Protein AF-A0A845RH57-F1 (afdb_monomer)

Mean predicted aligned error: 3.45 Å

Radius of gyration: 11.72 Å; Cα contacts (8 Å, |Δi|>4): 83; chains: 1; bounding box: 30×22×31 Å

Secondary structure (DSSP, 8-state):
--HHHHHHHHHHHTT-EEEEEEEEEETTTEEEEEEEESSSS-EEEE-GGGTHHHHHHHHHHHTTTT---

pLDDT: mean 92.42, std 8.48, range [52.62, 97.69]

Sequence (69 aa):
MYPYHNQIKRRIRAGELCGYDFVSDYPRIGEALVLYFTTSPPVRPIRPHRYAEYAALLAAWEQGAFRRS

Foldseek 3Di:
DDVVVVVVLVQLQQQQWPDWDWAQCDPPQGTWIWTAGPDPPGIDTDHPVCVVVCVVSVVCVVVVVRHDD

Organism: NCBI:txid169435

Solvent-accessible surface area (backbone atoms only — not comparable to full-atom values): 4142 Å² total; per-residue (Å²): 137,60,70,67,61,55,51,51,58,47,40,43,66,70,37,36,54,75,50,70,47,83,44,70,76,40,91,101,69,32,52,25,43,35,36,35,35,80,50,90,76,37,71,46,77,38,52,71,98,51,45,79,79,41,50,67,59,51,55,40,46,76,73,46,76,28,66,81,129

Structure (mmCIF, N/CA/C/O backbone):
data_AF-A0A845RH57-F1
#
_entry.id   AF-A0A845RH57-F1
#
loop_
_atom_site.group_PDB
_atom_site.id
_atom_site.type_symbol
_atom_site.label_atom_id
_atom_site.label_alt_id
_atom_site.label_comp_id
_atom_site.label_asym_id
_atom_site.label_entity_id
_atom_site.label_seq_id
_atom_site.pdbx_PDB_ins_code
_atom_site.Cartn_x
_atom_site.Cartn_y
_atom_site.Cartn_z
_atom_site.occupancy
_atom_site.B_iso_or_equiv
_atom_site.auth_seq_id
_atom_site.auth_comp_id
_atom_site.auth_asym_id
_atom_site.auth_atom_id
_atom_site.pdbx_PDB_model_num
ATOM 1 N N . MET A 1 1 ? 14.567 10.554 2.410 1.00 52.62 1 MET A N 1
ATOM 2 C CA . MET A 1 1 ? 13.122 10.797 2.631 1.00 52.62 1 MET A CA 1
ATOM 3 C C . MET A 1 1 ? 12.439 10.804 1.268 1.00 52.62 1 MET A C 1
ATOM 5 O O . MET A 1 1 ? 12.826 11.616 0.444 1.00 52.62 1 MET A O 1
ATOM 9 N N . TYR A 1 2 ? 11.522 9.870 0.984 1.00 66.38 2 TYR A N 1
ATOM 10 C CA . TYR A 1 2 ? 10.788 9.816 -0.293 1.00 66.38 2 TYR A CA 1
ATOM 11 C C . TYR A 1 2 ? 9.358 10.334 -0.049 1.00 66.38 2 TYR A C 1
ATOM 13 O O . TYR A 1 2 ? 8.552 9.602 0.537 1.00 66.38 2 TYR A O 1
ATOM 21 N N . PRO A 1 3 ? 9.025 11.581 -0.444 1.00 83.69 3 PRO A N 1
ATOM 22 C CA . PRO A 1 3 ? 7.729 12.203 -0.145 1.00 83.69 3 PRO A CA 1
ATOM 23 C C . PRO A 1 3 ? 6.527 11.351 -0.577 1.00 83.69 3 PRO A C 1
ATOM 25 O O . PRO A 1 3 ? 5.523 11.284 0.130 1.00 83.69 3 PRO A O 1
ATOM 28 N N . TYR A 1 4 ? 6.677 10.618 -1.684 1.00 88.81 4 TYR A N 1
ATOM 29 C CA . TYR A 1 4 ? 5.669 9.707 -2.225 1.00 88.81 4 TYR A CA 1
ATOM 30 C C . TYR A 1 4 ? 5.262 8.597 -1.241 1.00 88.81 4 TYR A C 1
ATOM 32 O O . TYR A 1 4 ? 4.082 8.449 -0.921 1.00 88.81 4 TYR A O 1
ATOM 40 N N . HIS A 1 5 ? 6.227 7.842 -0.705 1.00 92.62 5 HIS A N 1
ATOM 41 C CA . HIS A 1 5 ? 5.931 6.725 0.198 1.00 92.62 5 HIS A CA 1
ATOM 42 C C . HIS A 1 5 ? 5.362 7.213 1.532 1.00 92.62 5 HIS A C 1
ATOM 44 O O . HIS A 1 5 ? 4.434 6.604 2.063 1.00 92.62 5 HIS A O 1
ATOM 50 N N . ASN A 1 6 ? 5.846 8.349 2.038 1.00 93.19 6 ASN A N 1
ATOM 51 C CA . ASN A 1 6 ? 5.306 8.955 3.255 1.00 93.19 6 ASN A CA 1
ATOM 52 C C . ASN A 1 6 ? 3.831 9.341 3.084 1.00 93.19 6 ASN A C 1
ATOM 54 O O . ASN A 1 6 ? 3.020 9.059 3.967 1.00 93.19 6 ASN A O 1
ATOM 58 N N . GLN A 1 7 ? 3.463 9.921 1.937 1.00 93.75 7 GLN A N 1
ATOM 59 C CA . GLN A 1 7 ? 2.071 10.260 1.642 1.00 93.75 7 GLN A CA 1
ATOM 60 C C . GLN A 1 7 ? 1.182 9.012 1.604 1.00 93.75 7 GLN A C 1
ATOM 62 O O . GLN A 1 7 ? 0.124 9.005 2.224 1.00 93.75 7 GLN A O 1
ATOM 67 N N . ILE A 1 8 ? 1.615 7.937 0.941 1.00 95.62 8 ILE A N 1
ATOM 68 C CA . ILE A 1 8 ? 0.850 6.680 0.875 1.00 95.62 8 ILE A CA 1
ATOM 69 C C . ILE A 1 8 ? 0.661 6.086 2.273 1.00 95.62 8 ILE A C 1
ATOM 71 O O . ILE A 1 8 ? -0.461 5.780 2.668 1.00 95.62 8 ILE A O 1
ATOM 75 N N . LYS A 1 9 ? 1.739 5.983 3.057 1.00 95.31 9 LYS A N 1
ATOM 76 C CA . LYS A 1 9 ? 1.687 5.463 4.430 1.00 95.31 9 LYS A CA 1
ATOM 77 C C . LYS A 1 9 ? 0.784 6.307 5.340 1.00 95.31 9 LYS A C 1
ATOM 79 O O . LYS A 1 9 ? 0.185 5.763 6.266 1.00 95.31 9 LYS A O 1
ATOM 84 N N . ARG A 1 10 ? 0.684 7.619 5.099 1.00 95.12 10 ARG A N 1
ATOM 85 C CA . ARG A 1 10 ? -0.265 8.505 5.790 1.00 95.12 10 ARG A CA 1
ATOM 86 C C . ARG A 1 10 ? -1.709 8.192 5.399 1.00 95.12 10 ARG A C 1
ATOM 88 O O . ARG A 1 10 ? -2.536 8.052 6.287 1.00 95.12 10 ARG A O 1
ATOM 95 N N . ARG A 1 11 ? -1.994 8.035 4.10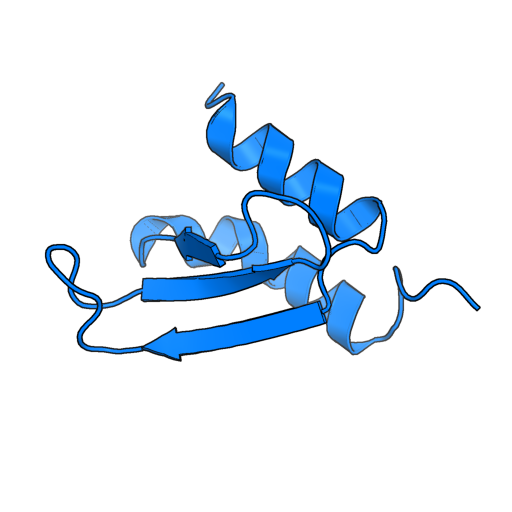3 1.00 95.56 11 ARG A N 1
ATOM 96 C CA . ARG A 1 11 ? -3.341 7.711 3.593 1.00 95.56 11 ARG A CA 1
ATOM 97 C C . ARG A 1 11 ? -3.863 6.380 4.136 1.00 95.56 11 ARG A C 1
ATOM 99 O O . ARG A 1 11 ? -5.013 6.305 4.546 1.00 95.56 11 ARG A O 1
ATOM 106 N N . ILE A 1 12 ? -3.003 5.358 4.225 1.00 95.56 12 ILE A N 1
ATOM 107 C CA . ILE A 1 12 ? -3.362 4.068 4.845 1.00 95.56 12 ILE A CA 1
ATOM 108 C C . ILE A 1 1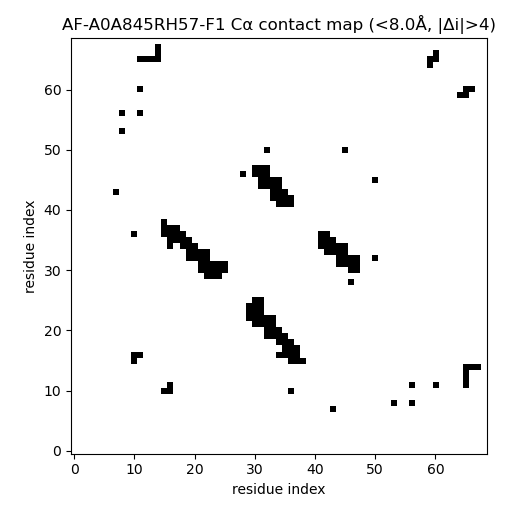2 ? -3.810 4.279 6.296 1.00 95.56 12 ILE A C 1
ATOM 110 O O . ILE A 1 12 ? -4.892 3.848 6.675 1.00 95.56 12 ILE A O 1
ATOM 114 N N . ARG A 1 13 ? -3.012 5.007 7.088 1.00 95.00 13 ARG A N 1
ATOM 115 C CA . ARG A 1 13 ? -3.337 5.307 8.493 1.00 95.00 13 ARG A CA 1
ATOM 116 C C . ARG A 1 13 ? -4.567 6.198 8.6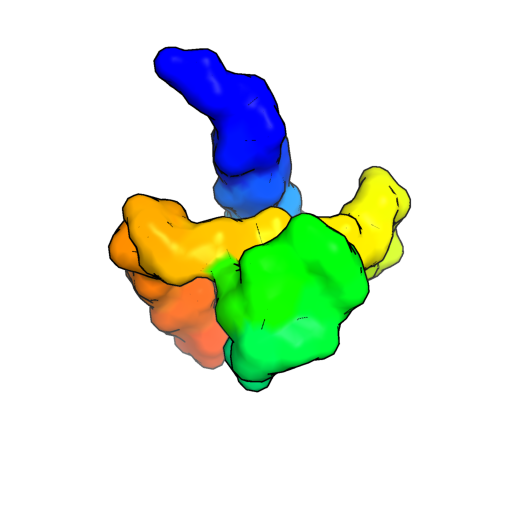59 1.00 95.00 13 ARG A C 1
ATOM 118 O O . ARG A 1 13 ? -5.222 6.129 9.688 1.00 95.00 13 ARG A O 1
ATOM 125 N N . ALA A 1 14 ? -4.874 7.028 7.666 1.00 95.06 14 ALA A N 1
ATOM 126 C CA . ALA A 1 14 ? -6.074 7.860 7.645 1.00 95.06 14 ALA A CA 1
ATOM 127 C C . ALA A 1 14 ? -7.359 7.066 7.326 1.00 95.06 14 ALA A C 1
ATOM 129 O O . ALA A 1 14 ? -8.446 7.648 7.332 1.00 95.06 14 ALA A O 1
ATOM 130 N N . GLY A 1 15 ? -7.241 5.760 7.053 1.00 95.25 15 GLY A N 1
ATOM 131 C CA . GLY A 1 15 ? -8.361 4.893 6.690 1.00 95.25 15 GLY A CA 1
ATOM 132 C C . GLY A 1 15 ? -8.806 5.049 5.237 1.00 95.25 15 GLY A C 1
ATOM 133 O O . GLY A 1 15 ? -9.908 4.646 4.888 1.00 95.25 15 GLY A O 1
ATOM 134 N N . GLU A 1 16 ? -7.975 5.648 4.378 1.00 96.44 16 GLU A N 1
ATOM 135 C CA . GLU A 1 16 ? -8.312 5.839 2.962 1.00 96.44 16 GLU A CA 1
ATOM 136 C C . GLU A 1 16 ? -8.062 4.581 2.119 1.00 96.44 16 GLU A C 1
ATOM 138 O O . GLU A 1 16 ? -8.506 4.527 0.974 1.00 96.44 16 GLU A O 1
ATOM 143 N N . LEU A 1 17 ? -7.309 3.601 2.637 1.00 96.88 17 LEU A N 1
ATOM 144 C CA . LEU A 1 17 ? -7.030 2.344 1.940 1.00 96.88 17 LEU A CA 1
ATOM 145 C C . LEU A 1 17 ? -8.286 1.466 1.948 1.00 96.88 17 LEU A C 1
ATOM 147 O O . LEU A 1 17 ? -8.780 1.115 3.021 1.00 96.88 17 LEU A O 1
ATOM 151 N N . CYS A 1 18 ? -8.770 1.096 0.763 1.00 95.81 18 CYS A N 1
ATOM 152 C CA . CYS A 1 18 ? -9.923 0.208 0.599 1.00 95.81 18 CYS A CA 1
ATOM 153 C C . CYS A 1 18 ? -9.543 -1.222 0.188 1.00 95.81 18 CYS A C 1
ATOM 155 O O . CYS A 1 18 ? -10.347 -2.127 0.386 1.00 95.81 18 CYS A O 1
ATOM 157 N N . GLY A 1 19 ? -8.333 -1.440 -0.329 1.00 96.69 19 GLY A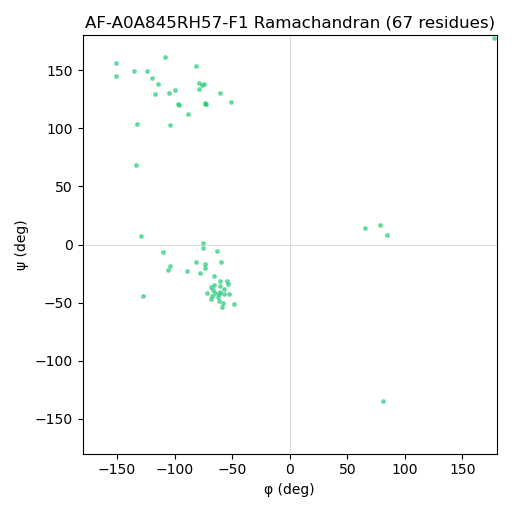 N 1
ATOM 158 C CA . GLY A 1 19 ? -7.831 -2.771 -0.666 1.00 96.69 19 GLY A CA 1
ATOM 159 C C . GLY A 1 19 ? -6.448 -2.729 -1.304 1.00 96.69 19 GLY A C 1
ATOM 160 O O . GLY A 1 19 ? -5.888 -1.652 -1.542 1.00 96.69 19 GLY A O 1
ATOM 161 N N . TYR A 1 20 ? -5.897 -3.902 -1.598 1.00 97.69 20 TYR A N 1
ATOM 162 C CA . TYR A 1 20 ? -4.662 -4.041 -2.358 1.00 97.69 20 TYR A CA 1
ATOM 163 C C . TYR A 1 20 ? -4.630 -5.360 -3.131 1.00 97.69 20 TYR A C 1
ATOM 165 O O . TYR A 1 20 ? -5.255 -6.324 -2.708 1.00 97.69 20 TYR A O 1
ATOM 173 N N . ASP A 1 21 ? -3.843 -5.402 -4.205 1.00 97.12 21 ASP A N 1
ATOM 174 C CA . ASP A 1 21 ? -3.592 -6.606 -5.001 1.00 97.12 21 ASP A CA 1
ATOM 175 C C . ASP A 1 21 ? -2.103 -6.753 -5.322 1.00 97.12 21 ASP A C 1
ATOM 177 O O . ASP A 1 21 ? -1.386 -5.765 -5.498 1.00 97.12 21 ASP A O 1
ATOM 181 N N . PHE A 1 22 ? -1.639 -7.995 -5.445 1.00 96.44 22 PHE A N 1
ATOM 182 C CA . PHE A 1 22 ? -0.342 -8.302 -6.045 1.00 96.44 22 PHE A CA 1
ATOM 183 C C . PHE A 1 22 ? -0.553 -8.681 -7.506 1.00 96.44 22 PHE A C 1
ATOM 185 O O . PHE A 1 22 ? -1.251 -9.647 -7.807 1.00 96.44 22 PHE A O 1
ATOM 192 N N . VAL A 1 23 ? 0.066 -7.933 -8.414 1.00 95.94 23 VAL A N 1
ATOM 193 C CA . VAL A 1 23 ? 0.001 -8.195 -9.853 1.00 95.94 23 VAL A CA 1
ATOM 194 C C . VAL A 1 23 ? 1.399 -8.452 -10.397 1.00 95.94 23 VAL A C 1
ATOM 196 O O . VAL A 1 23 ? 2.365 -7.820 -9.971 1.00 95.94 23 VAL A O 1
ATOM 199 N N . SER A 1 24 ? 1.515 -9.370 -11.351 1.00 93.94 24 SER A N 1
ATOM 200 C CA . SER A 1 24 ? 2.787 -9.722 -11.992 1.00 93.94 24 SER A CA 1
ATOM 201 C C . SER A 1 24 ? 3.108 -8.869 -13.225 1.00 93.94 24 SER A C 1
ATOM 203 O O . SER A 1 24 ? 4.280 -8.725 -13.561 1.00 93.94 24 SER A O 1
ATOM 205 N N . ASP A 1 25 ? 2.101 -8.272 -13.873 1.00 93.81 25 ASP A N 1
ATOM 206 C CA . ASP A 1 25 ? 2.261 -7.509 -15.120 1.00 93.81 25 ASP A CA 1
ATOM 207 C C . ASP A 1 25 ? 1.517 -6.162 -15.087 1.00 93.81 25 ASP A C 1
ATOM 209 O O . ASP A 1 25 ? 0.510 -5.937 -15.760 1.00 93.81 25 ASP A O 1
ATOM 213 N N . TYR A 1 26 ? 1.987 -5.238 -14.246 1.00 93.12 26 TYR A N 1
ATOM 214 C CA . TYR A 1 26 ? 1.476 -3.871 -14.232 1.00 93.12 26 TYR A CA 1
ATOM 215 C C . TYR A 1 26 ? 2.085 -3.062 -15.395 1.00 93.12 26 TYR A C 1
ATOM 217 O O . TYR A 1 26 ? 3.314 -3.05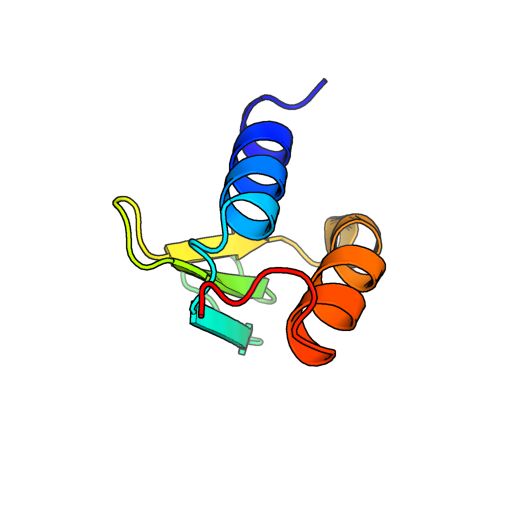3 -15.551 1.00 93.12 26 TYR A O 1
ATOM 225 N N . PRO A 1 27 ? 1.287 -2.297 -16.171 1.00 92.31 27 PRO A N 1
ATOM 226 C CA . PRO A 1 27 ? 1.768 -1.600 -17.364 1.00 92.31 27 PRO A CA 1
ATOM 227 C C . PRO A 1 27 ? 3.025 -0.752 -17.120 1.00 92.31 27 PRO A C 1
ATOM 229 O O . PRO A 1 27 ? 3.009 0.176 -16.306 1.00 92.31 27 PRO A O 1
ATOM 232 N N . ARG A 1 28 ? 4.100 -1.036 -17.876 1.00 89.50 28 ARG A N 1
ATOM 233 C CA . ARG A 1 28 ? 5.424 -0.367 -17.812 1.00 89.50 28 ARG A CA 1
ATOM 234 C C . ARG A 1 28 ? 6.191 -0.563 -16.495 1.00 89.50 28 ARG A C 1
ATOM 236 O O . ARG A 1 28 ? 7.136 0.174 -16.214 1.00 89.50 28 ARG A O 1
ATOM 243 N N . ILE A 1 29 ? 5.762 -1.512 -15.669 1.00 89.56 29 ILE A N 1
ATOM 244 C CA . ILE A 1 29 ? 6.313 -1.763 -14.336 1.00 89.56 29 ILE A CA 1
ATOM 245 C C . ILE A 1 29 ? 6.693 -3.236 -14.168 1.00 89.56 29 ILE A C 1
ATOM 247 O O . ILE A 1 29 ? 7.772 -3.504 -13.642 1.00 89.56 29 ILE A O 1
ATOM 251 N N . GLY A 1 30 ? 5.834 -4.156 -14.609 1.00 93.31 30 GLY A N 1
ATOM 252 C CA . GLY A 1 30 ? 5.920 -5.570 -14.253 1.00 93.31 30 GLY A CA 1
ATOM 253 C C . GLY A 1 30 ? 5.315 -5.806 -12.872 1.00 93.31 30 GLY A C 1
ATOM 254 O O . GLY A 1 30 ? 4.251 -5.267 -12.563 1.00 93.31 30 GLY A O 1
ATOM 255 N N . GLU A 1 31 ? 5.999 -6.573 -12.027 1.00 96.44 31 GLU A N 1
ATOM 256 C CA . GLU A 1 31 ? 5.488 -6.937 -10.707 1.00 96.44 31 GLU A CA 1
ATOM 257 C C . GLU A 1 31 ? 5.232 -5.701 -9.824 1.00 96.44 31 GLU A C 1
ATOM 259 O O . GLU A 1 31 ? 6.089 -4.816 -9.681 1.00 96.44 31 GLU A O 1
ATOM 264 N N . ALA A 1 32 ? 4.040 -5.629 -9.231 1.00 97.50 32 ALA A N 1
ATOM 265 C CA . ALA A 1 32 ? 3.653 -4.541 -8.350 1.00 97.50 32 ALA A CA 1
ATOM 266 C C . ALA A 1 32 ? 2.634 -4.965 -7.285 1.00 97.50 32 ALA A C 1
ATOM 268 O O . ALA A 1 32 ? 1.697 -5.716 -7.540 1.00 97.50 32 ALA A O 1
ATOM 269 N N . LEU A 1 33 ? 2.774 -4.365 -6.106 1.00 97.25 33 LEU A N 1
ATOM 270 C CA . LEU A 1 33 ? 1.728 -4.292 -5.096 1.00 97.25 33 LEU A CA 1
ATOM 271 C C . LEU A 1 33 ? 0.909 -3.043 -5.401 1.00 97.25 33 LEU A C 1
ATOM 273 O O . LEU A 1 33 ? 1.407 -1.920 -5.292 1.00 97.25 33 LEU A O 1
ATOM 277 N N . VAL A 1 34 ? -0.333 -3.228 -5.807 1.00 97.69 34 VAL A N 1
ATOM 278 C CA . VAL A 1 34 ? -1.248 -2.154 -6.172 1.00 97.69 34 VAL A CA 1
ATOM 279 C C . VAL A 1 34 ? -2.117 -1.837 -4.971 1.00 97.69 34 VAL A C 1
ATOM 281 O O . VAL A 1 34 ? -2.831 -2.695 -4.476 1.00 97.69 34 VAL A O 1
ATOM 284 N N . LEU A 1 35 ? -2.049 -0.597 -4.493 1.00 97.69 35 LEU A N 1
ATOM 285 C CA . LEU A 1 35 ? -2.886 -0.113 -3.400 1.00 97.69 35 LEU A CA 1
ATOM 286 C C . LEU A 1 35 ? -4.067 0.683 -3.958 1.00 97.69 35 LEU A C 1
ATOM 288 O O . LEU A 1 35 ? -3.858 1.590 -4.777 1.00 97.69 35 LEU A O 1
ATOM 292 N N . TYR A 1 36 ? -5.267 0.391 -3.461 1.00 97.69 36 TYR A N 1
ATOM 293 C CA . TYR A 1 36 ? -6.508 1.072 -3.814 1.00 97.69 36 TYR A CA 1
ATOM 294 C C . TYR A 1 36 ? -6.954 2.003 -2.688 1.00 97.69 36 TYR A C 1
ATOM 296 O O . TYR A 1 36 ? -7.028 1.619 -1.520 1.00 97.69 36 TYR A O 1
ATOM 304 N N . PHE A 1 37 ? -7.255 3.245 -3.047 1.00 96.81 37 PHE A N 1
ATOM 305 C CA . PHE A 1 37 ? -7.673 4.302 -2.140 1.00 96.81 37 PHE A CA 1
ATOM 306 C C . PHE A 1 37 ? -9.019 4.886 -2.557 1.00 96.81 37 PHE A C 1
ATOM 308 O O . PHE A 1 37 ? -9.316 5.005 -3.745 1.00 96.81 37 PHE A O 1
ATOM 315 N N . THR A 1 38 ? -9.788 5.343 -1.573 1.00 95.69 38 THR A N 1
ATOM 316 C CA . THR A 1 38 ? -11.074 6.025 -1.793 1.00 95.69 38 THR A CA 1
ATOM 317 C C . THR A 1 38 ? -10.924 7.448 -2.335 1.00 95.69 38 THR A C 1
ATOM 319 O O . THR A 1 38 ? -11.861 7.998 -2.907 1.00 95.69 38 THR A O 1
ATOM 322 N N . THR A 1 39 ? -9.749 8.061 -2.173 1.00 94.44 39 THR A N 1
ATOM 323 C CA . THR A 1 39 ? -9.465 9.442 -2.586 1.00 94.44 39 THR A CA 1
ATOM 324 C C . THR A 1 39 ? -8.546 9.492 -3.806 1.00 94.44 39 THR A C 1
ATOM 326 O O . THR A 1 39 ? -7.822 8.542 -4.118 1.00 94.44 39 THR A O 1
ATOM 329 N N . SER A 1 40 ? -8.527 10.629 -4.505 1.00 92.31 40 SER A N 1
ATOM 330 C CA . SER A 1 40 ? -7.625 10.805 -5.641 1.00 92.31 40 SER A CA 1
ATOM 331 C C . SER A 1 40 ? -6.170 11.026 -5.191 1.00 92.31 40 SER A C 1
ATOM 333 O O . SER A 1 40 ? -5.918 11.798 -4.264 1.00 92.31 40 SER A O 1
ATOM 335 N N . PRO A 1 41 ? -5.185 10.408 -5.861 1.00 93.94 41 PRO A N 1
ATOM 336 C CA . PRO A 1 41 ? -5.348 9.379 -6.886 1.00 93.94 41 PRO A CA 1
ATOM 337 C C . PRO A 1 41 ? -5.632 7.997 -6.265 1.00 93.94 41 PRO A C 1
ATOM 339 O O . PRO A 1 41 ? -4.994 7.635 -5.261 1.00 93.94 41 PRO A O 1
ATOM 342 N N . PRO A 1 42 ? -6.552 7.223 -6.870 1.00 95.94 42 PRO A N 1
ATOM 343 C CA . PRO A 1 42 ? -7.101 6.013 -6.261 1.00 95.94 42 PRO A CA 1
ATOM 344 C C . PRO A 1 42 ? -6.158 4.815 -6.343 1.00 95.94 42 PRO A C 1
ATOM 346 O O . PRO A 1 42 ? -6.235 3.932 -5.507 1.00 95.94 42 PRO A O 1
ATOM 349 N N . VAL A 1 43 ? -5.240 4.779 -7.311 1.00 96.69 43 VAL A N 1
ATOM 350 C CA . VAL A 1 43 ? -4.366 3.621 -7.542 1.00 96.69 43 VAL A CA 1
ATOM 351 C C . VAL A 1 43 ? -2.909 4.008 -7.325 1.00 96.69 43 VAL A C 1
ATOM 353 O O . VAL A 1 43 ? -2.424 5.001 -7.881 1.00 96.6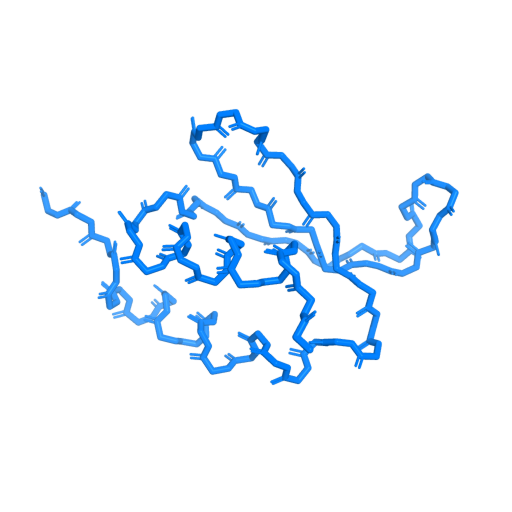9 43 VAL A O 1
ATOM 356 N N . ARG A 1 44 ? -2.194 3.224 -6.513 1.00 95.88 44 ARG A N 1
ATOM 357 C CA . ARG A 1 44 ? -0.767 3.419 -6.230 1.00 95.88 44 ARG A CA 1
ATOM 358 C C . ARG A 1 44 ? 0.010 2.104 -6.343 1.00 95.88 44 ARG A C 1
ATOM 360 O O . ARG A 1 44 ? -0.035 1.315 -5.404 1.00 95.88 44 ARG A O 1
ATOM 367 N N . PRO A 1 45 ? 0.764 1.884 -7.437 1.00 96.19 45 PRO A N 1
ATOM 368 C CA . PRO A 1 45 ? 1.653 0.736 -7.540 1.00 96.19 45 PRO A CA 1
ATOM 369 C C . PRO A 1 45 ? 2.922 0.957 -6.707 1.00 96.19 45 PRO A C 1
ATOM 371 O O . PRO A 1 45 ? 3.537 2.032 -6.736 1.00 96.19 45 PRO A O 1
ATOM 374 N N . ILE A 1 46 ? 3.331 -0.083 -5.994 1.00 95.62 46 ILE A N 1
ATOM 375 C CA . ILE A 1 46 ? 4.560 -0.187 -5.213 1.00 95.62 46 ILE A CA 1
ATOM 376 C C . ILE A 1 46 ? 5.434 -1.257 -5.871 1.00 95.62 46 ILE A C 1
ATOM 378 O O . ILE A 1 46 ? 4.928 -2.280 -6.313 1.00 95.62 46 ILE A O 1
ATOM 382 N N . ARG A 1 47 ? 6.744 -1.011 -5.974 1.00 93.62 47 ARG A N 1
ATOM 383 C CA . ARG A 1 47 ? 7.702 -1.966 -6.559 1.00 93.62 47 ARG A CA 1
ATOM 384 C C . ARG A 1 47 ? 8.117 -3.039 -5.536 1.00 93.62 47 ARG A C 1
ATOM 386 O O . ARG A 1 47 ? 8.182 -2.700 -4.351 1.00 93.62 47 ARG A O 1
ATOM 393 N N . PRO A 1 48 ? 8.528 -4.247 -5.969 1.00 94.75 48 PRO A N 1
ATOM 394 C CA . PRO A 1 48 ? 8.869 -5.367 -5.081 1.00 94.75 48 PRO A CA 1
ATOM 395 C C . PRO A 1 48 ? 9.885 -5.032 -3.986 1.00 94.75 48 PRO A C 1
ATOM 397 O O . PRO A 1 48 ? 9.672 -5.322 -2.812 1.00 94.75 48 PRO A O 1
ATOM 400 N N . HIS A 1 49 ? 10.940 -4.287 -4.329 1.00 93.69 49 HIS A N 1
ATOM 401 C CA . HIS A 1 49 ? 11.981 -3.867 -3.381 1.00 93.69 49 HIS A CA 1
ATOM 402 C C . HIS A 1 49 ? 11.485 -2.940 -2.249 1.00 93.69 49 HIS A C 1
ATOM 404 O O . HIS A 1 49 ? 12.260 -2.589 -1.361 1.00 93.69 49 HIS A O 1
ATOM 410 N N . ARG A 1 50 ? 10.217 -2.504 -2.274 1.00 93.94 50 ARG A N 1
ATOM 411 C CA . ARG A 1 50 ? 9.582 -1.686 -1.228 1.00 93.94 50 ARG A CA 1
ATOM 412 C C . ARG A 1 50 ? 8.519 -2.434 -0.431 1.00 93.94 50 ARG A C 1
ATOM 414 O O . ARG A 1 50 ? 8.033 -1.86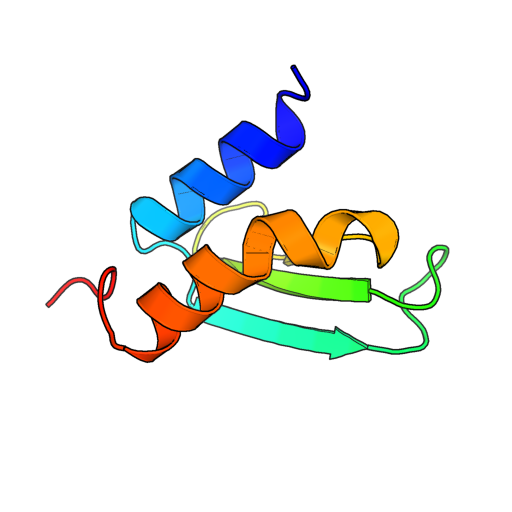6 0.542 1.00 93.94 50 ARG A O 1
ATOM 421 N N . TYR A 1 51 ? 8.150 -3.668 -0.782 1.00 94.94 51 TYR A N 1
ATOM 422 C CA . TYR A 1 51 ? 7.052 -4.389 -0.114 1.00 94.94 51 TYR A CA 1
ATOM 423 C C . TYR A 1 51 ? 7.258 -4.532 1.392 1.00 94.94 51 TYR A C 1
ATOM 425 O O . TYR A 1 51 ? 6.316 -4.343 2.162 1.00 94.94 51 TYR A O 1
ATOM 433 N N . ALA A 1 52 ? 8.499 -4.772 1.821 1.00 94.81 52 ALA A N 1
ATOM 434 C CA . ALA A 1 52 ? 8.850 -4.889 3.233 1.00 94.81 52 ALA A CA 1
ATOM 435 C C . ALA A 1 52 ? 8.414 -3.663 4.062 1.00 94.81 52 ALA A C 1
ATOM 437 O O . ALA A 1 52 ? 8.027 -3.799 5.218 1.00 94.81 52 ALA A O 1
ATOM 438 N N . GLU A 1 53 ? 8.392 -2.466 3.466 1.00 93.69 53 GLU A N 1
ATOM 439 C CA . GLU A 1 53 ? 7.958 -1.243 4.149 1.00 93.69 53 GLU A CA 1
ATOM 440 C C . GLU A 1 53 ? 6.442 -1.148 4.368 1.00 93.69 53 GLU A C 1
ATOM 442 O O . GLU A 1 53 ? 5.985 -0.305 5.147 1.00 93.69 53 GLU A O 1
ATOM 447 N N . TYR A 1 54 ? 5.670 -1.955 3.643 1.00 95.31 54 TYR A N 1
ATOM 448 C CA . TYR A 1 54 ? 4.211 -1.965 3.667 1.00 95.31 54 TYR A CA 1
A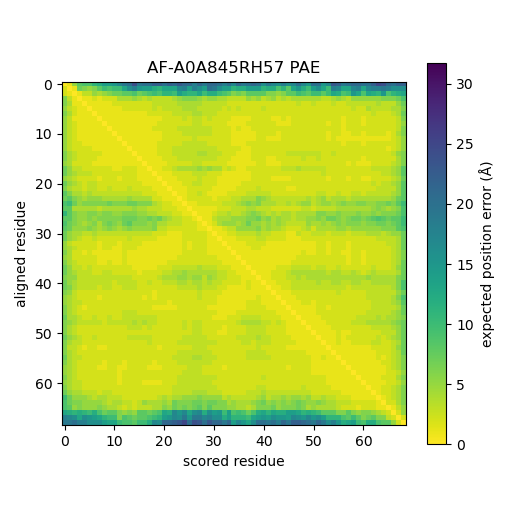TOM 449 C C . TYR A 1 54 ? 3.648 -3.171 4.414 1.00 95.31 54 TYR A C 1
ATOM 451 O O . TYR A 1 54 ? 2.537 -3.068 4.922 1.00 95.31 54 TYR A O 1
ATOM 459 N N . ALA A 1 55 ? 4.412 -4.258 4.557 1.00 94.81 55 ALA A N 1
ATOM 460 C CA . ALA A 1 55 ? 3.968 -5.498 5.196 1.00 94.81 55 ALA A CA 1
ATOM 461 C C . ALA A 1 55 ? 3.284 -5.266 6.557 1.00 94.81 55 ALA A C 1
ATOM 463 O O . ALA A 1 55 ? 2.146 -5.680 6.754 1.00 94.81 55 ALA A O 1
ATOM 464 N N . ALA A 1 56 ? 3.925 -4.520 7.464 1.00 95.00 56 ALA A N 1
ATOM 465 C CA . ALA A 1 56 ? 3.355 -4.231 8.783 1.00 95.00 56 ALA A CA 1
ATOM 466 C C . ALA A 1 56 ? 2.090 -3.352 8.721 1.00 95.00 56 ALA A C 1
ATOM 468 O O . ALA A 1 56 ? 1.175 -3.523 9.522 1.00 95.00 56 ALA A O 1
ATOM 469 N N . LEU A 1 57 ? 2.019 -2.415 7.768 1.00 95.69 57 LEU A N 1
ATOM 470 C CA . LEU A 1 57 ? 0.852 -1.544 7.598 1.00 95.69 57 LEU A CA 1
ATOM 471 C C . LEU A 1 57 ? -0.345 -2.302 7.033 1.00 95.69 57 LEU A C 1
ATOM 473 O O . LEU A 1 57 ? -1.461 -2.085 7.496 1.00 95.69 57 LEU A O 1
ATOM 477 N N . LEU A 1 58 ? -0.108 -3.174 6.053 1.00 96.25 58 LEU A N 1
ATOM 478 C CA . LEU A 1 58 ? -1.148 -4.010 5.466 1.00 96.25 58 LEU A CA 1
ATOM 479 C C . LEU A 1 58 ? -1.653 -5.032 6.482 1.00 96.25 58 LEU A C 1
ATOM 481 O O . LEU A 1 58 ? -2.856 -5.127 6.674 1.00 96.25 58 LEU A O 1
ATOM 485 N N . ALA A 1 59 ? -0.758 -5.689 7.226 1.00 96.25 59 ALA A N 1
ATOM 486 C CA . ALA A 1 59 ? -1.152 -6.601 8.300 1.00 96.25 59 ALA A CA 1
ATOM 487 C C . ALA A 1 59 ? -2.028 -5.910 9.362 1.00 96.25 59 ALA A C 1
ATOM 489 O O . ALA A 1 59 ? -3.037 -6.466 9.787 1.00 96.25 59 ALA A O 1
ATOM 490 N N . ALA A 1 60 ? -1.681 -4.682 9.762 1.00 95.44 60 ALA A N 1
ATOM 491 C CA . ALA A 1 60 ? -2.504 -3.901 10.684 1.00 95.44 60 ALA A CA 1
ATOM 492 C C . ALA A 1 60 ? -3.859 -3.500 10.067 1.00 95.44 60 ALA A C 1
ATOM 494 O O . ALA A 1 60 ? -4.883 -3.537 10.747 1.00 95.44 60 ALA A O 1
ATOM 495 N N . TRP A 1 61 ? -3.888 -3.136 8.782 1.00 95.44 61 TRP A N 1
ATOM 496 C CA . TRP A 1 61 ? -5.129 -2.809 8.075 1.00 95.44 61 TRP A CA 1
ATOM 497 C C . TRP A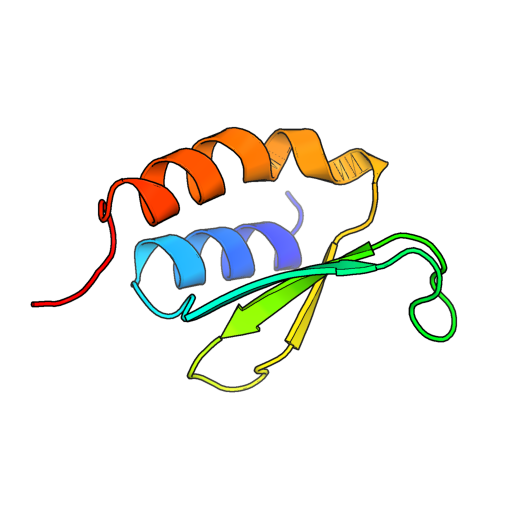 1 61 ? -6.073 -4.016 7.955 1.00 95.44 61 TRP A C 1
ATOM 499 O O . TRP A 1 61 ? -7.268 -3.862 8.204 1.00 95.44 61 TRP A O 1
ATOM 509 N N . GLU A 1 62 ? -5.545 -5.209 7.661 1.00 94.62 62 GLU A N 1
ATOM 510 C CA . GLU A 1 62 ? -6.306 -6.471 7.622 1.00 94.62 62 GLU A CA 1
ATOM 511 C C . GLU A 1 62 ? -6.941 -6.800 8.979 1.00 94.62 62 GLU A C 1
ATOM 513 O O . GLU A 1 62 ? -8.080 -7.254 9.055 1.00 94.62 62 GLU A O 1
ATOM 518 N N . GLN A 1 63 ? -6.244 -6.472 10.070 1.00 95.50 63 GLN A N 1
ATOM 519 C CA . GLN A 1 63 ? -6.758 -6.583 11.440 1.00 95.50 63 GLN A CA 1
ATOM 520 C C . GLN A 1 63 ? -7.758 -5.471 11.810 1.00 95.50 63 GLN A C 1
ATOM 522 O O . GLN A 1 63 ? -8.239 -5.417 12.939 1.00 95.50 63 GLN A O 1
ATOM 527 N N . GLY A 1 64 ? -8.079 -4.565 10.881 1.00 92.81 64 GLY A N 1
ATOM 528 C CA . GLY A 1 64 ? -9.059 -3.500 11.077 1.00 92.81 64 GLY A CA 1
ATOM 529 C C . GLY A 1 64 ? -8.524 -2.242 11.763 1.00 92.81 64 GLY A C 1
ATOM 530 O O . GLY A 1 64 ? -9.316 -1.346 12.042 1.00 92.81 64 GLY A O 1
ATOM 531 N N . ALA A 1 65 ? -7.209 -2.109 11.979 1.00 88.12 65 ALA A N 1
ATOM 532 C CA . ALA A 1 65 ? -6.610 -1.024 12.773 1.00 88.12 65 ALA A CA 1
ATOM 533 C C . ALA A 1 65 ? -6.883 0.402 12.251 1.00 88.12 65 ALA A C 1
ATOM 535 O O . ALA A 1 65 ? -6.663 1.375 12.972 1.00 88.12 65 ALA A O 1
ATOM 536 N N . PHE A 1 66 ? -7.342 0.541 11.002 1.00 87.44 66 PHE A N 1
ATOM 537 C CA . PHE A 1 66 ? -7.604 1.832 10.355 1.00 87.44 66 PHE A CA 1
ATOM 538 C C . PHE A 1 66 ? -8.999 1.932 9.721 1.00 87.44 66 PHE A C 1
ATOM 540 O O . PHE A 1 66 ? -9.270 2.900 9.009 1.00 87.44 66 PHE A O 1
ATOM 547 N N . ARG A 1 67 ? -9.885 0.947 9.935 1.00 78.50 67 ARG A N 1
ATOM 548 C CA . ARG A 1 67 ? -11.264 1.028 9.431 1.00 78.50 67 ARG A CA 1
ATOM 549 C C . ARG A 1 67 ? -12.022 2.054 10.270 1.00 78.50 67 ARG A C 1
ATOM 551 O O . ARG A 1 67 ? -12.097 1.929 11.489 1.00 78.50 67 ARG A O 1
ATOM 558 N N . ARG A 1 68 ? -12.546 3.095 9.621 1.00 67.94 68 ARG A N 1
ATOM 559 C CA . ARG A 1 68 ? -13.448 4.054 10.268 1.00 67.94 68 ARG A CA 1
ATOM 560 C C . ARG A 1 68 ? -14.799 3.356 10.456 1.00 67.94 68 ARG A C 1
ATOM 562 O O . ARG A 1 68 ? -15.356 2.872 9.474 1.00 67.94 68 ARG A O 1
ATOM 569 N N . SER A 1 69 ? -15.234 3.263 11.711 1.00 58.25 69 SER A N 1
ATOM 570 C CA . SER A 1 69 ? -16.570 2.832 12.149 1.00 58.25 69 SER A CA 1
ATOM 571 C C . SER A 1 69 ? -17.674 3.709 11.580 1.00 58.25 69 SER A C 1
ATOM 573 O O . SER A 1 69 ? -17.436 4.941 11.558 1.00 58.25 69 SER A O 1
#

Nearest PDB structures (foldseek):
  8hnk-assembly1_L  TM=4.962E-01  e=9.203E-01  Homo sapiens
  3pvl-assembly1_A  TM=6.101E-01  e=3.017E+00  Mus musculus
  4gy9-assembly1_A  TM=5.210E-01  e=2.169E+00  Medicago truncatula
  6lvv-assembly1_B  TM=2.725E-01  e=1.050E+00  Paracoccus sp. SSG05
  5ejk-assembly1_B  TM=3.726E-01  e=3.927E+00  Rous sarcoma virus - Prague C